Protein AF-A0A8T7BPR2-F1 (afdb_monomer_lite)

pLDDT: mean 94.73, std 4.63, range [64.5, 97.94]

Structure (mmCIF, N/CA/C/O backbone):
data_AF-A0A8T7BPR2-F1
#
_entry.id   AF-A0A8T7BPR2-F1
#
loop_
_atom_site.group_PDB
_atom_site.id
_atom_site.type_symbol
_atom_site.label_atom_id
_atom_site.label_alt_id
_atom_site.label_comp_id
_atom_site.label_asym_id
_atom_site.label_entity_id
_atom_site.label_seq_id
_atom_site.pdbx_PDB_ins_code
_atom_site.Cartn_x
_atom_site.Cartn_y
_atom_site.Cartn_z
_atom_site.occupancy
_atom_site.B_iso_or_equiv
_atom_site.auth_seq_id
_atom_site.auth_comp_id
_atom_site.auth_asym_id
_atom_site.auth_atom_id
_atom_site.pdbx_PDB_model_num
ATOM 1 N N . MET A 1 1 ? 5.427 -6.317 10.157 1.00 64.50 1 MET A N 1
ATOM 2 C CA . MET A 1 1 ? 5.426 -5.332 9.053 1.00 64.50 1 MET A CA 1
ATOM 3 C C . MET A 1 1 ? 4.122 -4.555 9.143 1.00 64.50 1 MET A C 1
ATOM 5 O O . MET A 1 1 ? 3.103 -5.207 9.321 1.00 64.50 1 MET A O 1
ATOM 9 N N . LEU A 1 2 ? 4.145 -3.218 9.121 1.00 84.62 2 LEU A N 1
ATOM 10 C CA . LEU A 1 2 ? 2.952 -2.370 9.303 1.00 84.62 2 LEU A CA 1
ATOM 11 C C . LEU A 1 2 ? 2.170 -2.217 7.987 1.00 84.62 2 LEU A C 1
ATOM 13 O O . LEU A 1 2 ? 2.045 -1.118 7.460 1.00 84.62 2 LEU A O 1
ATOM 17 N N . ILE A 1 3 ? 1.695 -3.334 7.439 1.00 92.19 3 ILE A N 1
ATOM 18 C CA . ILE A 1 3 ? 0.801 -3.337 6.277 1.00 92.19 3 ILE A CA 1
ATOM 19 C C . ILE A 1 3 ? -0.608 -3.499 6.811 1.00 92.19 3 ILE A C 1
ATOM 21 O O . ILE A 1 3 ? -0.866 -4.436 7.567 1.00 92.19 3 ILE A O 1
ATOM 25 N N . THR A 1 4 ? -1.503 -2.596 6.433 1.00 95.38 4 THR A N 1
ATOM 26 C CA . THR A 1 4 ? -2.904 -2.670 6.845 1.00 95.38 4 THR A CA 1
ATOM 27 C C . THR A 1 4 ? -3.783 -2.838 5.620 1.00 95.38 4 THR A C 1
ATOM 29 O O . THR A 1 4 ? -3.679 -2.050 4.686 1.00 95.38 4 THR A O 1
ATOM 32 N N . LYS A 1 5 ? -4.620 -3.875 5.639 1.00 96.88 5 LYS A N 1
ATOM 33 C CA . LYS A 1 5 ? -5.637 -4.164 4.626 1.00 96.88 5 LYS A CA 1
ATOM 34 C C . LYS A 1 5 ? -6.924 -3.419 4.984 1.00 96.88 5 LYS A C 1
ATOM 36 O O . LYS A 1 5 ? -7.343 -3.502 6.136 1.00 96.88 5 LYS A O 1
ATOM 41 N N . ASN A 1 6 ? -7.508 -2.706 4.025 1.00 96.38 6 ASN A N 1
ATOM 42 C CA . ASN A 1 6 ? -8.718 -1.884 4.149 1.00 96.38 6 ASN A CA 1
ATOM 43 C C . ASN A 1 6 ? -8.777 -1.070 5.457 1.00 96.38 6 ASN A C 1
ATOM 45 O O . ASN A 1 6 ? -9.715 -1.226 6.243 1.00 96.38 6 ASN A O 1
ATOM 49 N N . PRO A 1 7 ? -7.744 -0.259 5.758 1.00 96.31 7 PRO A N 1
ATOM 50 C CA . PRO A 1 7 ? -7.720 0.537 6.978 1.00 96.31 7 PRO A CA 1
ATOM 51 C C . PRO A 1 7 ? -8.817 1.608 6.984 1.00 96.31 7 PRO A C 1
ATOM 53 O O . PRO A 1 7 ? -9.221 2.107 5.939 1.00 96.31 7 PRO A O 1
ATOM 56 N N . SER A 1 8 ? -9.226 2.023 8.184 1.00 96.94 8 SER A N 1
ATOM 57 C CA . SER A 1 8 ? -9.962 3.275 8.374 1.00 96.94 8 SER A CA 1
ATOM 58 C C . SER A 1 8 ? -9.062 4.494 8.142 1.00 96.94 8 SER A C 1
ATOM 60 O O . SER A 1 8 ? -7.836 4.403 8.261 1.00 96.94 8 SER A O 1
ATOM 62 N N . ASP A 1 9 ? -9.669 5.661 7.925 1.00 96.56 9 ASP A N 1
ATOM 63 C CA . ASP A 1 9 ? -8.949 6.933 7.774 1.00 96.56 9 ASP A CA 1
ATOM 64 C C . ASP A 1 9 ? -8.032 7.235 8.968 1.00 96.56 9 ASP A C 1
ATOM 66 O O . ASP A 1 9 ? -6.876 7.618 8.789 1.00 96.56 9 ASP A O 1
ATOM 70 N N . GLU A 1 10 ? -8.491 6.979 10.198 1.00 97.00 10 GLU A N 1
ATOM 71 C CA . GLU A 1 10 ? -7.675 7.136 11.412 1.00 97.00 10 GLU A CA 1
ATOM 72 C C . GLU A 1 10 ? -6.407 6.277 11.363 1.00 97.00 10 GLU A C 1
ATOM 74 O O . GLU A 1 10 ? -5.322 6.706 11.765 1.00 97.00 10 GLU A O 1
ATOM 79 N N . LYS A 1 11 ? -6.524 5.053 10.840 1.00 96.62 11 LYS A N 1
ATOM 80 C CA . LYS A 1 11 ? -5.386 4.149 10.717 1.00 96.62 11 LYS A CA 1
ATOM 81 C C . LYS A 1 11 ? -4.443 4.586 9.598 1.00 96.62 11 LYS A C 1
ATOM 83 O O . LYS A 1 11 ? -3.233 4.455 9.773 1.00 96.62 11 LYS A O 1
ATOM 88 N N . ILE A 1 12 ? -4.959 5.143 8.502 1.00 96.56 12 ILE A N 1
ATOM 89 C CA . ILE A 1 12 ? -4.147 5.756 7.440 1.00 96.56 12 ILE A CA 1
ATOM 90 C C . ILE A 1 12 ? -3.345 6.937 8.005 1.00 96.56 12 ILE A C 1
ATOM 92 O O . ILE A 1 12 ? -2.126 6.9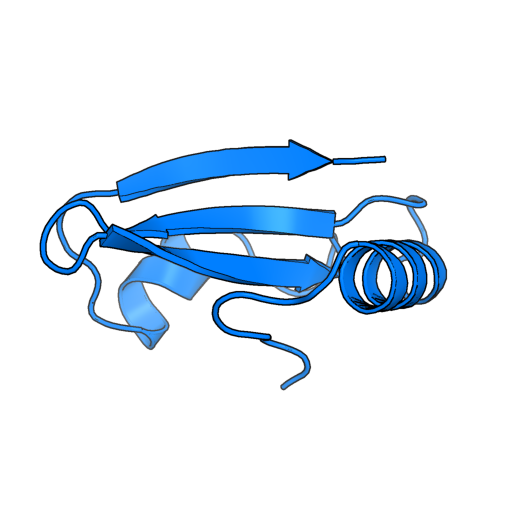75 7.844 1.00 96.56 12 ILE A O 1
ATOM 96 N N . GLN A 1 13 ? -3.987 7.832 8.760 1.00 97.00 13 GLN A N 1
ATOM 97 C CA . GLN A 1 13 ? -3.325 8.960 9.431 1.00 97.00 13 GLN A CA 1
ATOM 98 C C . GLN A 1 13 ? -2.258 8.497 10.426 1.00 97.00 13 GLN A C 1
ATOM 100 O O . GLN A 1 13 ? -1.148 9.035 10.480 1.00 97.00 13 GLN A O 1
ATOM 105 N N . TRP A 1 14 ? -2.542 7.427 11.168 1.00 95.88 14 TRP A N 1
ATOM 106 C CA . TRP A 1 14 ? -1.537 6.800 12.012 1.00 95.88 14 TRP A CA 1
ATOM 107 C C . TRP A 1 14 ? -0.342 6.294 11.190 1.00 95.88 14 TRP A C 1
ATOM 109 O O . TRP A 1 14 ? 0.790 6.587 11.560 1.00 95.88 14 TRP A O 1
ATOM 119 N N . LEU A 1 15 ? -0.546 5.607 10.059 1.00 95.50 15 LEU A N 1
ATOM 120 C CA . LEU A 1 15 ? 0.552 5.135 9.197 1.00 95.50 15 LEU A CA 1
ATOM 121 C C . LEU A 1 15 ? 1.400 6.290 8.640 1.00 95.50 15 LEU A C 1
ATOM 123 O O . LEU A 1 15 ? 2.627 6.207 8.677 1.00 95.50 15 LEU A O 1
ATOM 127 N N . ILE A 1 16 ? 0.761 7.373 8.195 1.00 96.00 16 ILE A N 1
ATOM 128 C CA . ILE A 1 16 ? 1.417 8.612 7.746 1.00 96.00 16 ILE A CA 1
ATOM 129 C C . ILE A 1 16 ? 2.308 9.175 8.861 1.00 96.00 16 ILE A C 1
ATOM 131 O O . ILE A 1 16 ? 3.470 9.508 8.623 1.00 96.00 16 ILE A O 1
ATOM 135 N N . SER A 1 17 ? 1.806 9.218 10.102 1.00 95.00 17 SER A N 1
ATOM 136 C CA . SER A 1 17 ? 2.565 9.717 11.258 1.00 95.00 17 SER A CA 1
ATOM 137 C C . SER A 1 17 ? 3.832 8.908 11.558 1.00 95.00 17 SER A C 1
ATOM 139 O O . SER A 1 17 ? 4.803 9.483 12.056 1.00 95.00 17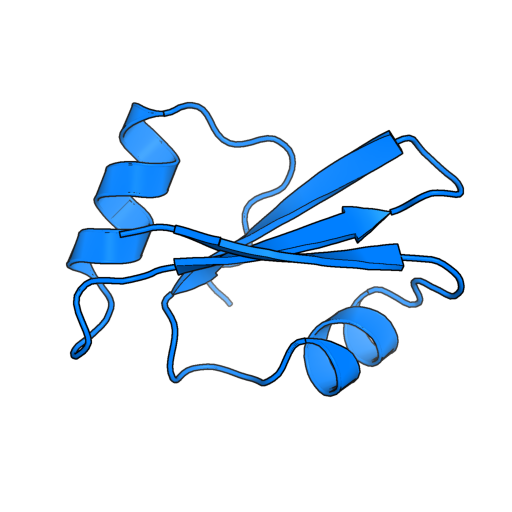 SER A O 1
ATOM 141 N N . GLN A 1 18 ? 3.823 7.604 11.240 1.00 92.56 18 GLN A N 1
ATOM 142 C CA . GLN A 1 18 ? 4.959 6.696 11.424 1.00 92.56 18 GLN A CA 1
ATOM 143 C C . GLN A 1 18 ? 6.017 6.834 10.320 1.00 92.56 18 GLN A C 1
ATOM 145 O O . GLN A 1 18 ? 7.126 6.324 10.477 1.00 92.56 18 GLN A O 1
ATOM 150 N N . SER A 1 19 ? 5.692 7.479 9.196 1.00 92.38 19 SER A N 1
ATOM 151 C CA . SER A 1 19 ? 6.653 7.751 8.129 1.00 92.38 19 SER A CA 1
ATOM 152 C C . SER A 1 19 ? 7.429 9.040 8.406 1.00 92.38 19 SER A C 1
ATOM 154 O O . SER A 1 19 ? 6.869 10.042 8.864 1.00 92.38 19 SER A O 1
ATOM 156 N N . ASN A 1 20 ? 8.723 9.031 8.073 1.00 88.31 20 ASN A N 1
ATOM 157 C CA . ASN A 1 20 ? 9.569 10.227 8.113 1.00 88.31 20 ASN A CA 1
ATOM 158 C C . ASN A 1 20 ? 9.100 11.283 7.105 1.00 88.31 20 ASN A C 1
ATOM 160 O O . ASN A 1 20 ? 9.151 12.474 7.400 1.00 88.31 20 ASN A O 1
ATOM 164 N N . ASP A 1 21 ? 8.571 10.835 5.966 1.00 90.81 21 ASP A N 1
ATOM 165 C CA . ASP A 1 21 ? 8.158 11.698 4.861 1.00 90.81 21 ASP A CA 1
ATOM 166 C C . ASP A 1 21 ? 6.704 12.180 4.996 1.00 90.81 21 ASP A C 1
ATOM 168 O O . ASP A 1 21 ? 6.175 12.802 4.079 1.00 90.81 21 ASP A O 1
ATOM 172 N N . LYS A 1 22 ? 6.048 11.881 6.132 1.00 94.56 22 LYS A N 1
ATOM 173 C CA . LYS A 1 22 ? 4.638 12.213 6.404 1.00 94.56 22 LYS A CA 1
ATOM 174 C C . LYS A 1 22 ? 3.716 11.788 5.267 1.00 94.56 22 LYS A C 1
ATOM 176 O O . LYS A 1 22 ? 2.883 12.550 4.795 1.00 94.56 22 LYS A O 1
ATOM 181 N N . MET A 1 23 ? 3.880 10.541 4.839 1.00 96.19 23 MET A N 1
ATOM 182 C CA . MET A 1 23 ? 3.056 9.935 3.804 1.00 96.19 23 MET A CA 1
ATOM 183 C C . MET A 1 23 ? 2.954 8.416 3.992 1.00 96.19 23 MET A C 1
ATOM 185 O O . MET A 1 23 ? 3.809 7.774 4.612 1.00 96.19 23 MET A O 1
ATOM 189 N N . ALA A 1 24 ? 1.911 7.825 3.425 1.00 97.25 24 ALA A N 1
ATOM 190 C CA . ALA A 1 24 ? 1.725 6.387 3.319 1.00 97.25 24 ALA A CA 1
ATOM 191 C C . ALA A 1 24 ? 1.577 5.990 1.848 1.00 97.25 24 ALA A C 1
ATOM 193 O O . ALA A 1 24 ? 0.972 6.697 1.044 1.00 97.25 24 ALA A O 1
ATOM 194 N N . TYR A 1 25 ? 2.141 4.844 1.491 1.00 97.31 25 TYR A N 1
ATOM 195 C CA . TYR A 1 25 ? 1.914 4.214 0.198 1.00 97.31 25 TYR A CA 1
ATOM 196 C C . TYR A 1 25 ? 0.684 3.329 0.276 1.00 97.31 25 TYR A C 1
ATOM 198 O O . TYR A 1 25 ? 0.407 2.748 1.328 1.00 97.31 25 TYR A O 1
ATOM 206 N N . TRP A 1 26 ? -0.022 3.220 -0.846 1.00 97.81 26 TRP A N 1
ATOM 207 C CA . TRP A 1 26 ? -1.139 2.305 -0.988 1.00 97.81 26 TRP A CA 1
ATOM 208 C C . TRP A 1 26 ? -1.094 1.515 -2.290 1.00 97.81 26 TRP A C 1
ATOM 210 O O . TRP A 1 26 ? -0.510 1.962 -3.283 1.00 97.81 26 TRP A O 1
ATOM 220 N N . LEU A 1 27 ? -1.713 0.338 -2.258 1.00 97.62 27 LEU A N 1
ATOM 221 C CA . LEU A 1 27 ? -1.888 -0.565 -3.388 1.00 97.62 27 LEU A CA 1
ATOM 222 C C . LEU A 1 27 ? -3.314 -1.118 -3.361 1.00 97.62 27 LEU A C 1
ATOM 224 O O . LEU A 1 27 ? -3.728 -1.633 -2.330 1.00 97.62 27 LEU A O 1
ATOM 228 N N . HIS A 1 28 ? -4.040 -0.985 -4.466 1.00 97.94 28 HIS A N 1
ATOM 229 C CA . HIS A 1 28 ? -5.372 -1.555 -4.665 1.00 97.94 28 HIS A CA 1
ATOM 230 C C . HIS A 1 28 ? -5.237 -2.797 -5.541 1.00 97.94 28 HIS A C 1
ATOM 232 O O . HIS A 1 28 ? -4.798 -2.688 -6.687 1.00 97.94 28 HIS A O 1
ATOM 238 N N . ASP A 1 29 ? -5.526 -3.958 -4.969 1.00 97.25 29 ASP A N 1
ATOM 239 C CA . ASP A 1 29 ? -5.554 -5.234 -5.669 1.00 97.25 29 ASP A CA 1
ATOM 240 C C . ASP A 1 29 ? -6.799 -5.284 -6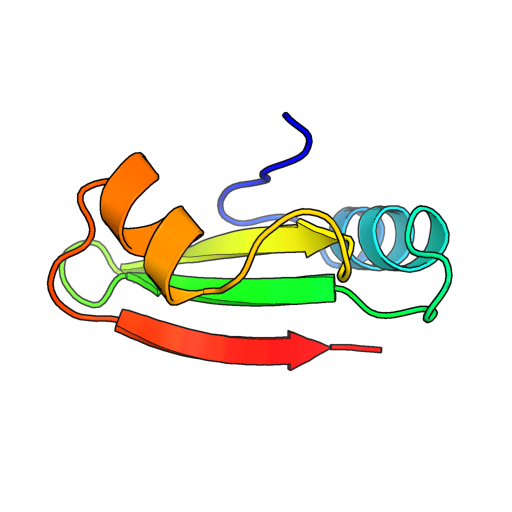.560 1.00 97.25 29 ASP A C 1
ATOM 242 O O . ASP A 1 29 ? -7.922 -5.132 -6.081 1.00 97.25 29 ASP A O 1
ATOM 246 N N . LEU A 1 30 ? -6.597 -5.447 -7.867 1.00 96.62 30 LEU A N 1
ATOM 247 C CA . LEU A 1 30 ? -7.693 -5.472 -8.834 1.00 96.62 30 LEU A CA 1
ATOM 248 C C . LEU A 1 30 ? -8.373 -6.847 -8.929 1.00 96.62 30 LEU A C 1
ATOM 250 O O . LEU A 1 30 ? -9.467 -6.929 -9.489 1.00 96.62 30 LEU A O 1
ATOM 254 N N . ASP A 1 31 ? -7.763 -7.902 -8.377 1.00 94.56 31 ASP A N 1
ATOM 255 C CA . ASP A 1 31 ? -8.330 -9.252 -8.372 1.00 94.56 31 ASP A CA 1
ATOM 256 C C . ASP A 1 31 ? -9.402 -9.408 -7.277 1.00 94.56 31 ASP A C 1
ATOM 258 O O . ASP A 1 31 ? -10.455 -10.005 -7.524 1.00 94.56 31 ASP A O 1
ATOM 262 N N . ASP A 1 32 ? -9.155 -8.881 -6.071 1.00 93.69 32 ASP A N 1
ATOM 263 C CA . ASP A 1 32 ? -10.069 -8.992 -4.919 1.00 93.69 32 ASP A CA 1
ATOM 264 C C . ASP A 1 32 ? -10.692 -7.659 -4.454 1.00 93.69 32 ASP A C 1
ATOM 266 O O . ASP A 1 32 ? -11.671 -7.672 -3.701 1.00 93.69 32 ASP A O 1
ATOM 270 N N . GLY A 1 33 ? -10.206 -6.520 -4.962 1.00 95.00 33 GLY A N 1
ATOM 271 C CA . GLY A 1 33 ? -10.696 -5.177 -4.638 1.00 95.00 33 GLY A CA 1
ATOM 272 C C . GLY A 1 33 ? -10.157 -4.613 -3.321 1.00 95.00 33 GLY A C 1
ATOM 273 O O . GLY A 1 33 ? -10.643 -3.583 -2.845 1.00 95.00 33 GLY A O 1
ATOM 274 N N . ASP A 1 34 ? -9.189 -5.279 -2.690 1.00 97.25 34 ASP A N 1
ATOM 275 C CA . ASP A 1 34 ? -8.659 -4.869 -1.400 1.00 97.25 34 ASP A CA 1
ATOM 276 C C . ASP A 1 34 ? -7.570 -3.799 -1.526 1.00 97.25 34 ASP A C 1
ATOM 278 O O . ASP A 1 34 ? -6.733 -3.808 -2.428 1.00 97.25 34 ASP A O 1
ATOM 282 N N . VAL A 1 35 ? -7.535 -2.869 -0.569 1.00 97.50 35 VAL A N 1
ATOM 283 C CA . VAL A 1 35 ? -6.547 -1.788 -0.536 1.00 97.50 35 VAL A CA 1
ATOM 284 C C . VAL A 1 35 ? -5.608 -1.952 0.650 1.00 97.50 35 VAL A C 1
ATOM 286 O O . VAL A 1 35 ? -6.010 -2.018 1.812 1.00 97.50 35 VAL A O 1
ATOM 289 N N . TYR A 1 36 ? -4.316 -1.977 0.365 1.00 97.38 36 TYR A N 1
ATOM 290 C CA . TYR A 1 36 ? -3.247 -2.147 1.335 1.00 97.38 36 TYR A CA 1
ATOM 291 C C . TYR A 1 36 ? -2.508 -0.833 1.530 1.00 97.38 36 TYR A C 1
ATOM 293 O O . TYR A 1 36 ? -2.087 -0.232 0.551 1.00 97.38 36 TYR A O 1
ATOM 301 N N . TYR A 1 37 ? -2.281 -0.423 2.779 1.00 97.75 37 TYR A N 1
ATOM 302 C CA . TYR A 1 37 ? -1.506 0.773 3.125 1.00 97.75 37 TYR A CA 1
ATOM 303 C C . TYR A 1 37 ? -0.307 0.439 4.009 1.00 97.75 37 TYR A C 1
ATOM 305 O O . TYR A 1 37 ? -0.376 -0.448 4.867 1.00 97.75 37 TYR A O 1
ATOM 313 N N . TRP A 1 38 ? 0.781 1.189 3.846 1.00 96.56 38 TRP A N 1
ATOM 314 C CA . TRP A 1 38 ? 1.964 1.124 4.707 1.00 96.56 38 TRP A CA 1
ATOM 315 C C . TRP A 1 38 ? 2.702 2.473 4.749 1.00 96.56 38 TRP A C 1
ATOM 317 O O . TRP A 1 38 ? 2.548 3.279 3.830 1.00 96.56 38 TRP A O 1
ATOM 327 N N . PRO A 1 39 ? 3.514 2.756 5.786 1.00 96.12 39 PRO A N 1
ATOM 328 C CA . PRO A 1 39 ? 4.272 4.005 5.859 1.00 96.12 39 PRO A CA 1
ATOM 329 C C . PRO A 1 39 ? 5.272 4.090 4.699 1.00 96.12 39 PRO A C 1
ATOM 331 O O . PRO A 1 39 ? 5.953 3.103 4.394 1.00 96.12 39 PRO A O 1
ATOM 334 N N . ALA A 1 40 ? 5.403 5.257 4.064 1.00 92.88 40 ALA A N 1
ATOM 335 C CA . ALA A 1 40 ? 6.410 5.425 3.021 1.00 92.88 40 ALA A CA 1
ATOM 336 C C . ALA A 1 40 ? 7.829 5.279 3.586 1.00 92.88 40 ALA A C 1
ATOM 338 O O . ALA A 1 40 ? 8.074 5.532 4.770 1.00 92.88 40 ALA A O 1
ATOM 339 N N . GLY A 1 41 ? 8.748 4.840 2.725 1.00 87.81 41 GLY A N 1
ATOM 340 C CA . GLY A 1 41 ? 10.142 4.560 3.075 1.00 87.81 41 GLY A CA 1
ATOM 341 C C . GLY A 1 41 ? 10.402 3.131 3.568 1.00 87.81 41 GLY A C 1
ATOM 342 O O . GLY A 1 41 ? 11.555 2.722 3.648 1.00 87.81 41 GLY A O 1
ATOM 343 N N . TRP A 1 42 ? 9.363 2.335 3.848 1.00 89.69 42 TRP A N 1
ATOM 344 C CA . TRP A 1 42 ? 9.534 0.933 4.261 1.00 89.69 42 TRP A CA 1
ATOM 345 C C . TRP A 1 42 ? 9.846 -0.013 3.099 1.00 89.69 42 TRP A C 1
ATOM 347 O O . TRP A 1 42 ? 10.702 -0.885 3.212 1.00 89.69 42 TRP A O 1
ATOM 357 N N . THR A 1 43 ? 9.099 0.103 2.004 1.00 92.94 43 THR A N 1
ATOM 358 C CA . THR A 1 43 ? 9.240 -0.738 0.811 1.00 92.94 43 THR A CA 1
ATOM 359 C C . THR A 1 43 ? 8.529 -0.072 -0.364 1.00 92.94 43 THR A C 1
ATOM 361 O O . THR A 1 43 ? 7.610 0.729 -0.158 1.00 92.94 43 THR A O 1
ATOM 364 N N . SER A 1 44 ? 8.948 -0.385 -1.590 1.00 94.31 44 SER A N 1
ATOM 365 C CA . SER A 1 44 ? 8.286 0.112 -2.799 1.00 94.31 44 SER A CA 1
ATOM 366 C C . SER A 1 44 ? 6.994 -0.656 -3.096 1.00 94.31 44 SER A C 1
ATOM 368 O O . SER A 1 44 ? 6.800 -1.777 -2.625 1.00 94.31 44 SER A O 1
ATOM 370 N N . HIS A 1 45 ? 6.114 -0.088 -3.927 1.00 96.12 45 HIS A N 1
ATOM 371 C CA . HIS A 1 45 ? 4.880 -0.763 -4.353 1.00 96.12 45 HIS A CA 1
ATOM 372 C C . HIS A 1 45 ? 5.134 -2.112 -5.025 1.00 96.12 45 HIS A C 1
ATOM 374 O O . HIS A 1 45 ? 4.418 -3.059 -4.739 1.00 96.12 45 HIS A O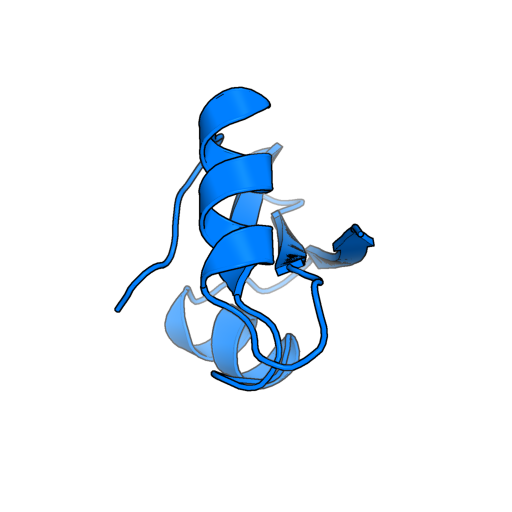 1
ATOM 380 N N . ASN A 1 46 ? 6.172 -2.230 -5.859 1.00 95.75 46 ASN A N 1
ATOM 381 C CA . ASN A 1 46 ? 6.465 -3.486 -6.560 1.00 95.75 46 ASN A CA 1
ATOM 382 C C . ASN A 1 46 ? 6.918 -4.584 -5.589 1.00 95.75 46 ASN A C 1
ATOM 384 O O . ASN A 1 46 ? 6.460 -5.716 -5.685 1.00 95.75 46 ASN A O 1
ATOM 388 N N . GLN A 1 47 ? 7.777 -4.237 -4.625 1.00 95.69 47 GLN A N 1
ATOM 389 C CA . GLN A 1 47 ? 8.187 -5.167 -3.569 1.00 95.69 47 GLN A CA 1
ATOM 390 C C . GLN A 1 47 ? 6.996 -5.577 -2.694 1.00 95.69 47 GLN A C 1
ATOM 392 O O . GLN A 1 47 ? 6.910 -6.725 -2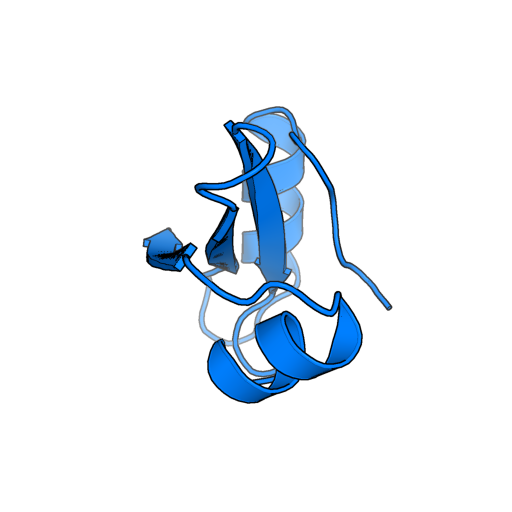.260 1.00 95.69 47 GLN A O 1
ATOM 397 N N . MET A 1 48 ? 6.065 -4.648 -2.445 1.00 95.25 48 MET A N 1
ATOM 398 C CA . MET A 1 48 ? 4.839 -4.951 -1.716 1.00 95.25 48 MET A CA 1
ATOM 399 C C . MET A 1 48 ? 3.927 -5.899 -2.495 1.00 95.25 48 MET A C 1
ATOM 401 O O . MET A 1 48 ? 3.476 -6.894 -1.933 1.00 95.25 48 MET A O 1
ATOM 405 N N . ALA A 1 49 ? 3.694 -5.619 -3.777 1.00 96.12 49 ALA A N 1
ATOM 406 C CA . ALA A 1 49 ? 2.889 -6.455 -4.659 1.00 96.12 49 ALA A CA 1
ATOM 407 C C . ALA A 1 49 ? 3.449 -7.880 -4.727 1.00 96.12 49 ALA A C 1
ATOM 409 O O . ALA A 1 49 ? 2.721 -8.841 -4.501 1.00 96.12 49 ALA A O 1
ATOM 410 N N . GLU A 1 50 ? 4.764 -8.019 -4.926 1.00 96.25 50 GLU A N 1
ATOM 411 C CA . GLU A 1 50 ? 5.444 -9.317 -4.944 1.00 96.25 50 GLU A CA 1
ATOM 412 C C . GLU A 1 50 ? 5.263 -10.064 -3.616 1.00 96.25 50 GLU A C 1
ATOM 414 O O . GLU A 1 50 ? 4.917 -11.247 -3.596 1.00 96.25 50 GLU A O 1
ATOM 419 N N . LYS A 1 51 ? 5.424 -9.359 -2.489 1.00 94.25 51 LYS A N 1
ATOM 420 C CA . LYS A 1 51 ? 5.253 -9.937 -1.154 1.00 94.25 51 LYS A CA 1
ATOM 421 C C . LYS A 1 51 ? 3.824 -10.413 -0.892 1.00 94.25 51 LYS A C 1
ATOM 423 O O . LYS A 1 51 ? 3.639 -11.452 -0.256 1.00 94.25 51 LYS A O 1
ATOM 428 N N . LEU A 1 52 ? 2.836 -9.645 -1.342 1.00 93.81 52 LEU A N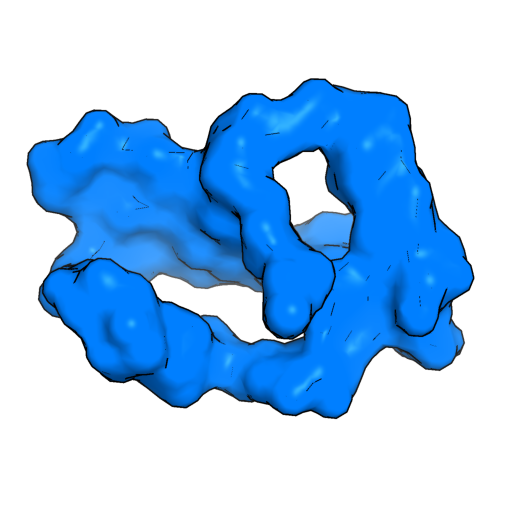 1
ATOM 429 C CA . LEU A 1 52 ? 1.415 -9.956 -1.202 1.00 93.81 52 LEU A CA 1
ATOM 430 C C . LEU A 1 52 ? 0.906 -10.896 -2.307 1.00 93.81 52 LEU A C 1
ATOM 432 O O . LEU A 1 52 ? -0.213 -11.383 -2.208 1.00 93.81 52 LEU A O 1
ATOM 436 N N . LYS A 1 53 ? 1.753 -11.221 -3.296 1.00 95.50 53 LYS A N 1
ATOM 437 C CA . LYS A 1 53 ? 1.426 -12.013 -4.492 1.00 95.50 53 LYS A CA 1
ATOM 438 C C . LYS A 1 53 ? 0.319 -11.390 -5.353 1.00 95.50 53 LYS A C 1
ATOM 440 O O . LYS A 1 53 ? -0.415 -12.121 -6.013 1.00 95.50 53 LYS A O 1
ATOM 445 N N . ILE A 1 54 ? 0.252 -10.061 -5.376 1.00 95.12 54 ILE A N 1
ATOM 446 C CA . ILE A 1 54 ? -0.710 -9.286 -6.160 1.00 95.12 54 ILE A CA 1
ATOM 447 C C . ILE A 1 54 ? -0.161 -9.113 -7.573 1.00 95.12 54 ILE A C 1
ATOM 449 O O . ILE A 1 54 ? 0.984 -8.687 -7.752 1.00 95.12 54 ILE A O 1
ATOM 453 N N . ARG A 1 55 ? -0.958 -9.487 -8.575 1.00 92.25 55 ARG A N 1
ATOM 454 C CA . ARG A 1 55 ? -0.534 -9.504 -9.983 1.00 92.25 55 ARG A CA 1
ATOM 455 C C . ARG A 1 55 ? -0.931 -8.234 -10.714 1.00 92.25 55 ARG A C 1
ATOM 457 O O . ARG A 1 55 ? -0.097 -7.654 -11.406 1.00 92.25 55 ARG A O 1
ATOM 464 N N . GLU A 1 56 ? -2.172 -7.808 -10.525 1.00 95.44 56 GLU A N 1
ATOM 465 C CA . GLU A 1 56 ? -2.727 -6.598 -11.114 1.00 95.44 56 GLU A CA 1
ATOM 466 C C . GLU A 1 56 ? -3.104 -5.635 -9.997 1.00 95.44 56 GLU A C 1
ATOM 468 O O . GLU A 1 56 ? -3.851 -5.978 -9.084 1.00 95.44 56 GLU A O 1
ATOM 473 N N . PHE A 1 57 ? -2.532 -4.434 -10.031 1.00 96.94 57 PHE A N 1
ATOM 474 C CA . PHE A 1 57 ? -2.776 -3.456 -8.987 1.00 96.94 57 PHE A CA 1
ATOM 475 C C . PHE A 1 57 ? -2.679 -2.023 -9.479 1.00 96.94 57 PHE A C 1
ATOM 477 O O . PHE A 1 57 ? -1.843 -1.676 -10.319 1.00 96.94 57 PHE A O 1
ATOM 484 N N . GLU A 1 58 ? -3.474 -1.169 -8.851 1.00 97.75 58 GLU A N 1
ATOM 485 C CA . GLU A 1 58 ? -3.241 0.268 -8.844 1.00 97.75 58 GLU A CA 1
ATOM 486 C C . GLU A 1 58 ? -2.413 0.653 -7.621 1.00 97.75 58 GLU A C 1
ATOM 488 O O . GLU A 1 58 ? -2.364 -0.051 -6.611 1.00 97.75 58 GLU A O 1
ATOM 493 N N . LYS A 1 59 ? -1.726 1.789 -7.709 1.00 97.00 59 LYS A N 1
ATOM 494 C CA . LYS A 1 59 ? -0.865 2.275 -6.635 1.00 97.00 59 LYS A CA 1
ATOM 495 C C . LYS A 1 59 ? -0.964 3.775 -6.473 1.00 97.00 59 LYS A C 1
ATOM 497 O O . LYS A 1 59 ? -1.178 4.503 -7.441 1.00 97.00 59 LYS A O 1
ATOM 502 N N . GLY A 1 60 ? -0.647 4.237 -5.273 1.00 97.00 60 GLY A N 1
ATOM 503 C CA . GLY A 1 60 ? -0.479 5.656 -5.025 1.00 97.00 60 GLY A CA 1
ATOM 504 C C . GLY A 1 60 ? 0.134 5.968 -3.674 1.00 97.00 60 GLY A C 1
ATOM 505 O O . GLY A 1 60 ? 0.725 5.115 -3.001 1.00 97.00 60 GLY A O 1
ATOM 506 N N . VAL A 1 61 ? 0.028 7.242 -3.321 1.00 97.12 61 VAL A N 1
ATOM 507 C CA . VAL A 1 61 ? 0.563 7.834 -2.098 1.00 97.12 61 VAL A CA 1
ATOM 508 C C . VAL A 1 61 ? -0.518 8.725 -1.497 1.00 97.12 61 VAL A C 1
ATOM 510 O O . VAL A 1 61 ? -1.282 9.348 -2.233 1.00 97.12 61 VAL A O 1
ATOM 513 N N . VAL A 1 62 ? -0.582 8.772 -0.172 1.00 96.81 62 VAL A N 1
ATOM 514 C CA . VAL A 1 62 ? -1.439 9.676 0.598 1.00 96.81 62 VAL A CA 1
ATOM 515 C C . VAL A 1 62 ? -0.597 10.391 1.655 1.00 96.81 62 VAL A C 1
ATOM 517 O O . VAL A 1 62 ? 0.349 9.803 2.181 1.00 96.81 62 VAL A O 1
ATOM 520 N N . THR A 1 63 ? -0.921 11.651 1.934 1.00 94.38 63 THR A N 1
ATOM 521 C CA . THR A 1 63 ? -0.247 12.534 2.904 1.00 94.38 63 THR A CA 1
ATOM 522 C C . THR A 1 63 ? -1.208 12.987 3.982 1.00 94.38 63 THR A C 1
ATOM 524 O O . THR A 1 63 ? -2.390 13.200 3.626 1.00 94.38 63 THR A O 1
#

Radius of gyration: 10.69 Å; chains: 1; bounding box: 21×24×23 Å

Secondary structure (DSSP, 8-state):
---EES--HHHHHHHHHHSTTS-EEEEEETTT--EEEEETTS--HHHHHHHHT-SSEEEEEE-

Sequence (63 aa):
MLITKNPSDEKIQWLISQSNDKMAYWLHDLDDGDVYYWPAGWTSHNQMAEKLKIREFEKGVVT

Foldseek 3Di:
DPKDKPDDPVSLQVQLVVAPVSKKKWKQQPVPRIIIIHRPPPDDPVVVCVVVVRDDIDIDMDD